Protein AF-A0A8J2J5J8-F1 (afdb_monomer_lite)

Organism: NCBI:txid39272

pLDDT: mean 93.98, std 4.79, range [60.38, 98.12]

Sequence (119 aa):
EALRDGFREENGWFDPFGKSPVPKDAVGHGTHTTGTIVGRTNGIGVAPEAQWIACRGCDDDGVCTLNALMRCGQWAFCPTDVNGNNPRCDLAPHVISNSWGAGAGMDYFDETLANWIAV

Secondary structure (DSSP, 8-state):
-TTGGGB-STT-EE-TTT--SS---SSSHHHHHHHHHH--GGG-SSSTTS-B-EE--S-TTS---HHHHHHHHHHHHSPPPTTS-S--GGG--S--------STT--TTHHHHHHHH--

InterPro domains:
  IPR000209 Peptidase S8/S53 domain [PF00082] (17-102)
  IPR051048 Peptidase S8/S53 subtilisin kexin sedolisin [PTHR43399] (15-104)

Radius of gyration: 14.02 Å; chains: 1; bounding box: 32×31×36 Å

Structure (mmCIF, N/CA/C/O backbone):
data_AF-A0A8J2J5J8-F1
#
_entry.id   AF-A0A8J2J5J8-F1
#
loop_
_atom_site.group_PDB
_atom_site.id
_atom_site.type_symbol
_atom_site.label_atom_id
_atom_site.label_alt_id
_atom_site.label_comp_id
_atom_site.label_asym_id
_atom_site.label_entity_id
_atom_site.label_seq_id
_atom_site.pdbx_PDB_ins_code
_atom_site.Cartn_x
_atom_site.Cartn_y
_atom_site.Cartn_z
_atom_site.occupancy
_atom_site.B_iso_or_equiv
_atom_site.auth_seq_id
_atom_site.auth_comp_id
_atom_site.auth_asym_id
_atom_site.auth_atom_id
_atom_site.pdbx_PDB_model_num
ATOM 1 N N . GLU A 1 1 ? -10.987 8.850 14.431 1.00 78.94 1 GLU A N 1
ATOM 2 C CA . GLU A 1 1 ? -10.185 9.113 13.215 1.00 78.94 1 GLU A CA 1
ATOM 3 C C . GLU A 1 1 ? -10.695 8.186 12.117 1.00 78.94 1 GLU A C 1
ATOM 5 O O . GLU A 1 1 ? -11.015 7.051 12.441 1.00 78.94 1 GLU A O 1
ATOM 10 N N . ALA A 1 2 ? -10.832 8.644 10.868 1.00 91.62 2 ALA A N 1
ATOM 11 C CA . ALA A 1 2 ? -11.592 7.923 9.837 1.00 91.62 2 ALA A CA 1
ATOM 12 C C . ALA A 1 2 ? -10.979 6.596 9.364 1.00 91.62 2 ALA A C 1
ATOM 14 O O . ALA A 1 2 ? -11.713 5.765 8.839 1.00 91.62 2 ALA A O 1
ATOM 15 N N . LEU A 1 3 ? -9.674 6.392 9.547 1.00 95.31 3 LEU A N 1
ATOM 16 C CA . LEU A 1 3 ? -8.965 5.216 9.032 1.00 95.31 3 LEU A CA 1
ATOM 17 C C . LEU A 1 3 ? -8.543 4.217 10.113 1.00 95.31 3 LEU A C 1
ATOM 19 O O . LEU A 1 3 ? -8.362 3.041 9.810 1.00 95.31 3 LEU A O 1
ATOM 23 N N . ARG A 1 4 ? -8.420 4.661 11.367 1.00 93.00 4 ARG A N 1
ATOM 24 C CA . ARG A 1 4 ? -7.811 3.882 12.453 1.00 93.00 4 ARG A CA 1
ATOM 25 C C . ARG A 1 4 ? -8.449 2.504 12.651 1.00 93.00 4 ARG A C 1
ATOM 27 O O . ARG A 1 4 ? -7.735 1.514 12.698 1.00 93.00 4 ARG A O 1
ATOM 34 N N . ASP A 1 5 ? -9.777 2.436 12.704 1.00 92.00 5 ASP A N 1
ATOM 35 C CA . ASP A 1 5 ? -10.494 1.199 13.058 1.00 92.00 5 ASP A CA 1
ATOM 36 C C . ASP A 1 5 ? -10.523 0.157 11.923 1.00 92.00 5 ASP A C 1
ATOM 38 O O . ASP A 1 5 ? -10.918 -0.984 12.140 1.00 92.00 5 ASP A O 1
ATOM 42 N N . GLY A 1 6 ? -10.143 0.545 10.701 1.00 94.19 6 GLY A N 1
ATOM 43 C CA . GLY A 1 6 ? -10.075 -0.355 9.545 1.00 94.19 6 GLY A CA 1
ATOM 44 C C . GLY A 1 6 ? -8.678 -0.909 9.267 1.00 94.19 6 GLY A C 1
ATOM 45 O O . GLY A 1 6 ? -8.527 -1.718 8.355 1.00 94.19 6 GLY A O 1
ATOM 46 N N . PHE A 1 7 ? -7.658 -0.457 9.998 1.00 96.88 7 PHE A N 1
ATOM 47 C CA . PHE A 1 7 ? -6.270 -0.827 9.743 1.00 96.88 7 PHE A CA 1
ATOM 48 C C . PHE A 1 7 ? -5.967 -2.248 10.235 1.00 96.88 7 PHE A C 1
ATOM 50 O O . PHE A 1 7 ? -6.360 -2.630 11.338 1.00 96.88 7 PHE A O 1
ATOM 57 N N . ARG A 1 8 ? -5.235 -3.038 9.442 1.00 96.50 8 ARG A N 1
ATOM 58 C CA . ARG A 1 8 ? -4.669 -4.315 9.905 1.00 96.50 8 ARG A CA 1
ATOM 59 C C . ARG A 1 8 ? -3.335 -4.082 10.604 1.00 96.50 8 ARG A C 1
ATOM 61 O O . ARG A 1 8 ? -2.391 -3.627 9.976 1.00 96.50 8 ARG A O 1
ATOM 68 N N . GLU A 1 9 ? -3.227 -4.462 11.872 1.00 93.56 9 GLU A N 1
ATOM 69 C CA . GLU A 1 9 ? -1.968 -4.316 12.614 1.00 93.56 9 GLU A CA 1
ATOM 70 C C . GLU A 1 9 ? -0.892 -5.308 12.139 1.00 93.56 9 GLU A C 1
ATOM 72 O O . GLU A 1 9 ? 0.242 -4.920 11.861 1.00 93.56 9 GLU A O 1
ATOM 77 N N . GLU A 1 10 ? -1.247 -6.588 11.995 1.00 94.06 10 GLU A N 1
ATOM 78 C CA . GLU A 1 10 ? -0.317 -7.633 11.557 1.00 94.06 10 GLU A CA 1
ATOM 79 C C . GLU A 1 10 ? -0.066 -7.551 10.044 1.00 94.06 10 GLU A C 1
ATOM 81 O O . GLU A 1 10 ? -0.998 -7.603 9.234 1.00 94.06 10 GLU A O 1
ATOM 86 N N . ASN A 1 11 ? 1.206 -7.420 9.652 1.00 96.56 11 ASN A N 1
ATOM 87 C CA . ASN A 1 11 ? 1.643 -7.366 8.252 1.00 96.56 11 ASN A CA 1
ATOM 88 C C . ASN A 1 11 ? 0.802 -6.383 7.406 1.00 96.56 11 ASN A C 1
ATOM 90 O O . ASN A 1 11 ? 0.443 -6.668 6.260 1.00 96.56 11 ASN A O 1
ATOM 94 N N . GLY A 1 12 ? 0.399 -5.254 8.000 1.00 97.38 12 GLY A N 1
ATOM 95 C CA . GLY A 1 12 ? -0.459 -4.259 7.351 1.00 97.38 12 GLY A CA 1
ATOM 96 C C . GLY A 1 12 ? 0.234 -2.955 6.980 1.00 97.38 12 GLY A C 1
ATOM 97 O O . GLY A 1 12 ? -0.376 -2.101 6.339 1.00 97.38 12 GLY A O 1
ATOM 98 N N . TRP A 1 13 ? 1.507 -2.803 7.338 1.00 97.75 13 TRP A N 1
ATOM 99 C CA . TRP A 1 13 ? 2.294 -1.622 7.016 1.00 97.75 13 TRP A CA 1
ATOM 100 C C . TRP A 1 13 ? 3.696 -1.976 6.532 1.00 97.75 13 TRP A C 1
ATOM 102 O O . TRP A 1 13 ? 4.379 -2.805 7.135 1.00 97.75 13 TRP A O 1
ATOM 112 N N . PHE A 1 14 ? 4.140 -1.289 5.481 1.00 97.94 14 PHE A N 1
ATOM 113 C CA . PHE A 1 14 ? 5.511 -1.364 4.997 1.00 97.94 14 PHE A CA 1
ATOM 114 C C . PHE A 1 14 ? 6.030 0.008 4.572 1.00 97.94 14 PHE A C 1
ATOM 116 O O . PHE A 1 14 ? 5.387 0.736 3.820 1.00 97.94 14 PHE A O 1
ATOM 123 N N . ASP A 1 15 ? 7.223 0.353 5.050 1.00 97.44 15 ASP A N 1
ATOM 124 C CA . ASP A 1 15 ? 7.913 1.597 4.716 1.00 97.44 15 ASP A CA 1
ATOM 125 C C . ASP A 1 15 ? 9.310 1.279 4.154 1.00 97.44 15 ASP A C 1
ATOM 127 O O . ASP A 1 15 ? 10.230 0.974 4.923 1.00 97.44 15 ASP A O 1
ATOM 131 N N . PRO A 1 16 ? 9.498 1.347 2.822 1.00 95.94 16 PRO A N 1
ATOM 132 C CA . PRO A 1 16 ? 10.776 1.063 2.191 1.00 95.94 16 PRO A CA 1
ATOM 133 C C . PRO A 1 16 ? 11.837 2.149 2.433 1.00 95.94 16 PRO A C 1
ATOM 135 O O . PRO A 1 16 ? 13.009 1.868 2.171 1.00 95.94 16 PRO A O 1
ATOM 138 N N . PHE A 1 17 ? 11.467 3.339 2.923 1.00 94.62 17 PHE A N 1
ATOM 139 C CA . PHE A 1 17 ? 12.377 4.471 3.118 1.00 94.62 17 PHE A CA 1
ATOM 140 C C . PHE A 1 17 ? 13.038 4.448 4.495 1.00 94.62 17 PHE A C 1
ATOM 142 O O . PHE A 1 17 ? 14.263 4.467 4.600 1.00 94.62 17 PHE A O 1
ATOM 149 N N . GLY A 1 18 ? 12.221 4.419 5.549 1.00 88.88 18 GLY A N 1
ATOM 150 C CA . GLY A 1 18 ? 12.681 4.594 6.930 1.00 88.88 18 GLY A CA 1
ATOM 151 C C . GLY A 1 18 ? 12.268 3.481 7.883 1.00 88.88 18 GLY A C 1
ATOM 152 O O . GLY A 1 18 ? 12.631 3.547 9.055 1.00 88.88 18 GLY A O 1
ATOM 153 N N . LYS A 1 19 ? 11.516 2.477 7.406 1.00 90.06 19 LYS A N 1
ATOM 154 C CA . LYS A 1 19 ? 10.910 1.426 8.240 1.00 90.06 19 LYS A CA 1
ATOM 155 C C . LYS A 1 19 ? 10.161 1.998 9.450 1.00 90.06 19 LYS A C 1
ATOM 157 O O . LYS A 1 19 ? 10.304 1.499 10.566 1.00 90.06 19 LYS A O 1
ATOM 162 N N . SER A 1 20 ? 9.384 3.067 9.241 1.00 95.25 20 SER A N 1
ATOM 163 C CA . SER A 1 20 ? 8.511 3.601 10.288 1.00 95.25 20 SER A CA 1
ATOM 164 C C . SER A 1 20 ? 7.675 2.464 10.894 1.00 95.25 20 SER A C 1
ATOM 166 O O . SER A 1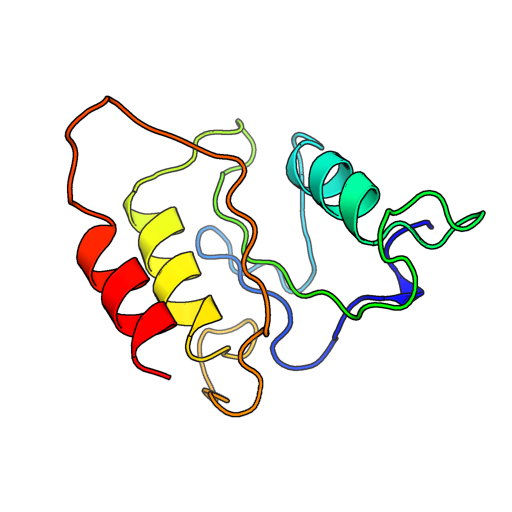 20 ? 7.074 1.705 10.130 1.00 95.25 20 SER A O 1
ATOM 168 N N . PRO A 1 21 ? 7.600 2.337 12.233 1.00 93.00 21 PRO A N 1
ATOM 169 C CA . PRO A 1 21 ? 6.873 1.241 12.877 1.00 93.00 21 PRO A CA 1
ATOM 170 C C . PRO A 1 21 ? 5.352 1.362 12.721 1.00 93.00 21 PRO A C 1
ATOM 172 O O . PRO A 1 21 ? 4.630 0.406 12.979 1.00 93.00 21 PRO A O 1
ATOM 175 N N . VAL A 1 22 ? 4.867 2.536 12.314 1.00 93.50 22 VAL A N 1
ATOM 176 C CA . VAL A 1 22 ? 3.450 2.837 12.098 1.00 93.50 22 VAL A CA 1
ATOM 177 C C . VAL A 1 22 ? 3.253 3.581 10.776 1.00 93.50 22 VAL A C 1
ATOM 179 O O . VAL A 1 22 ? 4.203 4.225 10.303 1.00 93.50 22 VAL A O 1
ATOM 182 N N . PRO A 1 23 ? 2.033 3.544 10.201 1.00 95.12 23 PRO A N 1
ATOM 183 C CA . PRO A 1 23 ? 1.683 4.351 9.044 1.00 95.12 23 PRO A CA 1
ATOM 184 C C . PRO A 1 23 ? 2.082 5.819 9.203 1.00 95.12 23 PRO A C 1
ATOM 186 O O . PRO A 1 23 ? 1.760 6.466 10.199 1.00 95.12 23 PRO A O 1
ATOM 189 N N . LYS A 1 24 ? 2.801 6.333 8.203 1.00 94.94 24 LYS A N 1
ATOM 190 C CA . LYS A 1 24 ? 3.234 7.730 8.105 1.00 94.94 24 LYS A CA 1
ATOM 191 C C . LYS A 1 24 ? 2.906 8.255 6.714 1.00 94.94 24 LYS A C 1
ATOM 193 O O . LYS A 1 24 ? 3.283 7.644 5.717 1.00 94.94 24 LYS A O 1
ATOM 198 N N . ASP A 1 25 ? 2.270 9.417 6.669 1.00 96.19 25 ASP A N 1
ATOM 199 C CA . ASP A 1 25 ? 1.972 10.158 5.448 1.00 96.19 25 ASP A CA 1
ATOM 200 C C . ASP A 1 25 ? 2.203 11.651 5.712 1.00 96.19 25 ASP A C 1
ATOM 202 O O . ASP A 1 25 ? 1.430 12.286 6.424 1.00 96.19 25 ASP A O 1
ATOM 206 N N . ALA A 1 26 ? 3.309 12.197 5.200 1.00 95.75 26 ALA A N 1
ATOM 207 C CA . ALA A 1 26 ? 3.671 13.601 5.418 1.00 95.75 26 ALA A CA 1
ATOM 208 C C . ALA A 1 26 ? 2.968 14.564 4.447 1.00 95.75 26 ALA A C 1
ATOM 210 O O . ALA A 1 26 ? 2.863 15.754 4.735 1.00 95.75 26 ALA A O 1
ATOM 211 N N . VAL A 1 27 ? 2.478 14.049 3.314 1.00 96.56 27 VAL A N 1
ATOM 212 C CA . VAL A 1 27 ? 1.870 14.846 2.236 1.00 96.56 27 VAL A CA 1
ATOM 213 C C . VAL A 1 27 ? 0.342 14.830 2.329 1.00 96.56 27 VAL A C 1
ATOM 215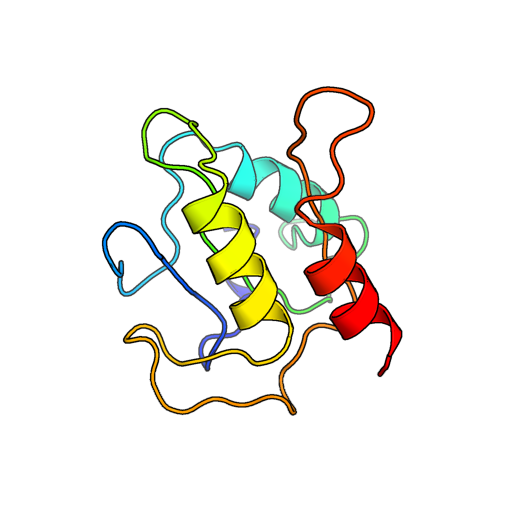 O O . VAL A 1 27 ? -0.320 15.789 1.941 1.00 96.56 27 VAL A O 1
ATOM 218 N N . GLY A 1 28 ? -0.238 13.745 2.845 1.00 97.38 28 GLY A N 1
ATOM 219 C CA . GLY A 1 28 ? -1.682 13.563 3.015 1.00 97.38 28 GLY A CA 1
ATOM 220 C C . GLY A 1 28 ? -2.375 12.885 1.829 1.00 97.38 28 GLY A C 1
ATOM 221 O O . GLY A 1 28 ? -3.545 12.512 1.934 1.00 97.38 28 GLY A O 1
ATOM 222 N N . HIS A 1 29 ? -1.683 12.692 0.701 1.00 97.44 29 HIS A N 1
ATOM 223 C CA . HIS A 1 29 ? -2.258 12.073 -0.498 1.00 97.44 29 HIS A CA 1
ATOM 224 C C . HIS A 1 29 ? -2.687 10.613 -0.256 1.00 97.44 29 HIS A C 1
ATOM 226 O O . HIS A 1 29 ? -3.769 10.195 -0.684 1.00 97.44 29 HIS A O 1
ATOM 232 N N . GLY A 1 30 ? -1.872 9.832 0.463 1.00 97.38 30 GLY A N 1
ATOM 233 C CA . GLY A 1 30 ? -2.192 8.441 0.802 1.00 97.38 30 GLY A CA 1
ATOM 234 C C . GLY A 1 30 ? -3.393 8.348 1.743 1.00 97.38 30 GLY A C 1
ATOM 235 O O . GLY A 1 30 ? -4.303 7.548 1.531 1.00 97.38 30 GLY A O 1
ATOM 236 N N . THR A 1 31 ? -3.445 9.232 2.735 1.00 97.19 31 THR A N 1
ATOM 237 C CA . THR A 1 31 ? -4.556 9.364 3.684 1.00 97.19 31 THR A CA 1
ATOM 238 C C . THR A 1 31 ? -5.849 9.748 2.966 1.00 97.19 31 THR A C 1
ATOM 240 O O . THR A 1 31 ? -6.892 9.144 3.211 1.00 97.19 31 THR A O 1
ATOM 243 N N . HIS A 1 32 ? -5.792 10.706 2.037 1.00 97.12 32 HIS A N 1
ATOM 244 C CA . HIS A 1 32 ? -6.945 11.148 1.249 1.00 97.12 32 HIS A CA 1
ATOM 245 C C . HIS A 1 32 ? -7.506 10.033 0.351 1.00 97.12 32 HIS A C 1
ATOM 247 O O . HIS A 1 32 ? -8.711 9.764 0.349 1.00 97.12 32 HIS A O 1
ATOM 253 N N . THR A 1 33 ? -6.635 9.354 -0.399 1.00 97.69 33 THR A N 1
ATOM 254 C CA . THR A 1 33 ? -7.038 8.259 -1.297 1.00 97.69 33 THR A CA 1
ATOM 255 C C . THR A 1 33 ? -7.571 7.060 -0.515 1.00 97.69 33 THR A C 1
ATOM 257 O O . THR A 1 33 ? -8.653 6.565 -0.824 1.00 97.69 33 THR A O 1
ATOM 260 N N . THR A 1 34 ? -6.903 6.663 0.570 1.00 97.62 34 THR A N 1
ATOM 261 C CA . THR A 1 34 ? -7.386 5.594 1.460 1.00 97.62 34 THR A CA 1
ATOM 262 C C . THR A 1 34 ? -8.722 5.973 2.105 1.00 97.62 34 THR A C 1
ATOM 264 O O . THR A 1 34 ? -9.643 5.162 2.128 1.00 97.62 34 THR A O 1
ATOM 267 N N . GLY A 1 35 ? -8.883 7.220 2.559 1.00 97.50 35 GLY A N 1
ATOM 268 C CA . GLY A 1 35 ? -10.137 7.733 3.124 1.00 97.50 35 GLY A CA 1
ATOM 269 C C . GLY A 1 35 ? -11.310 7.697 2.145 1.00 97.50 35 GLY A C 1
ATOM 270 O O . GLY A 1 35 ? -12.422 7.356 2.543 1.00 97.50 35 GLY A O 1
ATOM 271 N N . THR A 1 36 ? -11.055 7.964 0.862 1.00 97.75 36 THR A N 1
ATOM 272 C CA . THR A 1 36 ? -12.064 7.844 -0.205 1.00 97.75 36 THR A CA 1
ATOM 273 C C . THR A 1 36 ? -12.559 6.400 -0.353 1.00 97.75 36 THR A C 1
ATOM 275 O O . THR A 1 36 ? -13.745 6.168 -0.583 1.00 97.75 36 THR A O 1
ATOM 278 N N . ILE A 1 37 ? -11.673 5.414 -0.186 1.00 98.06 37 ILE A N 1
ATOM 279 C CA . ILE A 1 37 ? -12.020 3.994 -0.332 1.00 98.06 37 ILE A CA 1
ATOM 280 C C . ILE A 1 37 ? -12.675 3.461 0.948 1.00 98.06 37 ILE A C 1
ATOM 282 O O . ILE A 1 37 ? -13.769 2.914 0.879 1.00 98.06 37 ILE A O 1
ATOM 286 N N . VAL A 1 38 ? -12.038 3.624 2.112 1.00 97.88 38 VAL A N 1
ATOM 287 C CA . VAL A 1 38 ? -12.390 2.903 3.355 1.00 97.88 38 VAL A CA 1
ATOM 288 C C . VAL A 1 38 ? -12.645 3.811 4.565 1.00 97.88 38 VAL A C 1
ATOM 290 O O . VAL A 1 38 ? -12.637 3.349 5.705 1.00 97.88 38 VAL A O 1
ATOM 293 N N . GLY A 1 39 ? -12.862 5.113 4.369 1.00 97.62 39 GLY A N 1
ATOM 294 C CA . GLY A 1 39 ? -13.130 6.043 5.469 1.00 97.62 39 GLY A CA 1
ATOM 295 C C . GLY A 1 39 ? -14.376 5.663 6.285 1.00 97.62 39 GLY A C 1
ATOM 296 O O . GLY A 1 39 ? -15.499 5.717 5.788 1.00 97.62 39 GLY A O 1
ATOM 297 N N . ARG A 1 40 ? -14.189 5.318 7.565 1.00 95.44 40 ARG A N 1
ATOM 298 C CA . ARG A 1 40 ? -15.250 4.812 8.459 1.00 95.44 40 ARG A CA 1
ATOM 299 C C . ARG A 1 40 ? -16.047 5.884 9.177 1.00 95.44 40 ARG A C 1
ATOM 301 O O . ARG A 1 40 ? -17.229 5.686 9.445 1.00 95.44 40 ARG A O 1
ATOM 308 N N . THR A 1 41 ? -15.423 7.007 9.532 1.00 92.81 41 THR A N 1
ATOM 309 C CA . THR A 1 41 ? -16.136 8.089 10.229 1.00 92.81 41 THR A CA 1
ATOM 310 C C . THR A 1 41 ? -17.293 8.559 9.355 1.00 92.81 41 THR A C 1
ATOM 312 O O . THR A 1 41 ? -17.068 8.985 8.230 1.00 92.81 41 THR A O 1
ATOM 315 N N . ASN A 1 42 ? -18.520 8.453 9.867 1.00 89.50 42 ASN A N 1
ATOM 316 C CA . ASN A 1 42 ? -19.763 8.734 9.139 1.00 89.50 42 ASN A CA 1
ATOM 317 C C . ASN A 1 42 ? -19.968 7.907 7.851 1.00 89.50 42 ASN A C 1
ATOM 319 O O . ASN A 1 42 ? -20.771 8.304 7.013 1.00 89.50 42 ASN A O 1
ATOM 323 N N . GLY A 1 43 ? -19.255 6.787 7.674 1.00 86.62 43 GLY A N 1
ATOM 324 C CA . GLY A 1 43 ? -19.361 5.946 6.477 1.00 86.62 43 GLY A CA 1
ATOM 325 C C . GLY A 1 43 ? -18.992 6.666 5.174 1.00 86.62 43 GLY A C 1
ATOM 326 O O . GLY A 1 43 ? -19.611 6.410 4.151 1.00 86.62 43 GLY A O 1
ATOM 327 N N . ILE A 1 44 ? -18.035 7.602 5.217 1.00 92.69 44 ILE A N 1
ATOM 328 C CA . ILE A 1 44 ? -17.667 8.449 4.067 1.00 92.69 44 ILE A CA 1
ATOM 329 C C . ILE A 1 44 ? -16.993 7.691 2.915 1.00 92.69 44 ILE A C 1
ATOM 331 O O . ILE A 1 44 ? -17.023 8.166 1.783 1.00 92.69 44 ILE A O 1
ATOM 335 N N . GLY A 1 45 ? -16.342 6.563 3.203 1.00 96.56 45 GLY A N 1
ATOM 336 C CA . GLY A 1 45 ? -15.676 5.747 2.198 1.00 96.56 45 GLY A CA 1
ATOM 337 C C . GLY A 1 45 ? -16.675 4.986 1.335 1.00 96.56 45 GLY A C 1
ATOM 338 O O . GLY A 1 45 ? -17.788 4.694 1.763 1.00 96.56 45 GLY A O 1
ATOM 339 N N . VAL A 1 46 ? -16.257 4.604 0.131 1.00 98.00 46 VAL A N 1
ATOM 340 C CA . VAL A 1 46 ? -17.060 3.738 -0.752 1.00 98.00 46 VAL A CA 1
ATOM 341 C C . VAL A 1 46 ? -17.304 2.355 -0.125 1.00 98.00 46 VAL A C 1
ATOM 343 O O . VAL A 1 46 ? -18.386 1.791 -0.269 1.00 98.00 46 VAL A O 1
ATOM 346 N N . ALA A 1 47 ? -16.315 1.815 0.590 1.00 97.56 47 ALA A N 1
ATOM 347 C CA . ALA A 1 47 ? -16.344 0.522 1.270 1.00 97.56 47 ALA A CA 1
ATOM 348 C C . ALA A 1 47 ? -15.817 0.659 2.716 1.00 97.56 47 ALA A C 1
ATOM 350 O O . ALA A 1 47 ? -14.734 0.168 3.039 1.00 97.56 47 ALA A O 1
ATOM 351 N N . PRO A 1 48 ? -16.557 1.333 3.614 1.00 96.62 48 PRO A N 1
ATOM 352 C CA . PRO A 1 48 ? -16.056 1.713 4.936 1.00 96.62 48 PRO A CA 1
ATOM 353 C C . PRO A 1 48 ? -15.756 0.502 5.832 1.00 96.62 48 PRO A C 1
ATOM 355 O O . PRO A 1 48 ? -14.855 0.547 6.663 1.00 96.62 48 PRO A O 1
ATOM 358 N N . GLU A 1 49 ? -16.472 -0.607 5.657 1.00 95.69 49 GLU A N 1
ATOM 359 C CA . GLU A 1 49 ? -16.283 -1.821 6.460 1.00 95.69 49 GLU A CA 1
ATOM 360 C C . GLU A 1 49 ? -15.106 -2.690 6.003 1.00 95.69 49 GLU A C 1
ATOM 362 O O . GLU A 1 49 ? -14.708 -3.605 6.729 1.00 95.69 49 GLU A O 1
ATOM 367 N N . ALA A 1 50 ? -14.502 -2.394 4.849 1.00 97.06 50 ALA A N 1
ATOM 368 C CA . ALA A 1 50 ? -13.315 -3.105 4.406 1.00 97.06 50 ALA A CA 1
ATOM 369 C C . ALA A 1 50 ? -12.143 -2.865 5.374 1.00 97.06 50 ALA A C 1
ATOM 371 O O . ALA A 1 50 ? -12.011 -1.810 6.006 1.00 97.06 50 ALA A O 1
ATOM 372 N N . GLN A 1 51 ? -11.297 -3.882 5.501 1.00 97.44 51 GLN A N 1
ATOM 373 C CA . GLN A 1 51 ? -10.001 -3.762 6.155 1.00 97.44 51 GLN A CA 1
ATOM 374 C C . GLN A 1 51 ? -8.981 -3.215 5.152 1.00 97.44 51 GLN A C 1
ATOM 376 O O . GLN A 1 51 ? -9.067 -3.519 3.961 1.00 97.44 51 GLN A O 1
ATOM 381 N N . TRP A 1 52 ? -8.007 -2.437 5.621 1.00 97.44 52 TRP A N 1
ATOM 382 C CA . TRP A 1 52 ? -6.956 -1.885 4.772 1.00 97.44 52 TRP A CA 1
ATOM 383 C C . TRP A 1 52 ? -5.556 -2.116 5.335 1.00 97.44 52 TRP A C 1
ATOM 385 O O . TRP A 1 52 ? -5.341 -2.259 6.541 1.00 97.44 52 TRP A O 1
ATOM 395 N N . ILE A 1 53 ? -4.611 -2.137 4.400 1.00 98.12 53 ILE A N 1
ATOM 396 C CA . ILE A 1 53 ? -3.168 -2.178 4.609 1.00 98.12 53 ILE A CA 1
ATOM 397 C C . ILE A 1 53 ? -2.530 -1.138 3.694 1.00 98.12 53 ILE A C 1
ATOM 399 O O . ILE A 1 53 ? -3.143 -0.743 2.699 1.00 98.12 53 ILE A O 1
ATOM 403 N N . ALA A 1 54 ? -1.316 -0.691 3.996 1.00 97.69 54 ALA A N 1
ATOM 404 C CA . ALA A 1 54 ? -0.639 0.294 3.164 1.00 97.69 54 ALA A CA 1
ATOM 405 C C . ALA A 1 54 ? 0.865 0.053 3.079 1.00 97.69 54 ALA A C 1
ATOM 407 O O . ALA A 1 54 ? 1.516 -0.334 4.047 1.00 97.69 54 ALA A O 1
ATOM 408 N N . CYS A 1 55 ? 1.416 0.365 1.912 1.00 97.81 55 CYS A N 1
ATOM 409 C CA . CYS A 1 55 ? 2.842 0.550 1.738 1.00 97.81 55 CYS A CA 1
ATOM 410 C C . CYS A 1 55 ? 3.132 2.007 1.398 1.00 97.81 55 CYS A C 1
ATOM 412 O O . CYS A 1 55 ? 2.447 2.618 0.573 1.00 97.81 55 CYS A O 1
ATOM 414 N N . ARG A 1 56 ? 4.178 2.559 2.004 1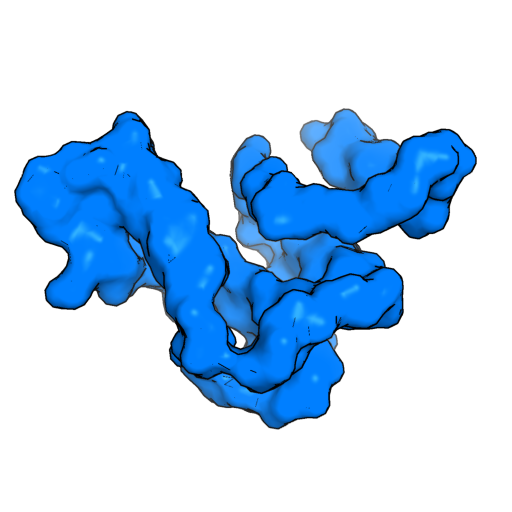.00 97.44 56 ARG A N 1
ATOM 415 C CA . ARG A 1 56 ? 4.652 3.900 1.701 1.00 97.44 56 ARG A CA 1
ATOM 416 C C . ARG A 1 56 ? 5.425 3.906 0.380 1.00 97.44 56 ARG A C 1
ATOM 418 O O . ARG A 1 56 ? 6.629 3.682 0.356 1.00 97.44 56 ARG A O 1
ATOM 425 N N . GLY A 1 57 ? 4.728 4.173 -0.722 1.00 96.31 57 GLY A N 1
ATOM 426 C CA . GLY A 1 57 ? 5.330 4.241 -2.062 1.00 96.31 57 GLY A CA 1
ATOM 427 C C . GLY A 1 57 ? 6.034 5.563 -2.394 1.00 96.31 57 GLY A C 1
ATOM 428 O O . GLY A 1 57 ? 6.809 5.608 -3.347 1.00 96.31 57 GLY A O 1
ATOM 429 N N . CYS A 1 58 ? 5.782 6.622 -1.618 1.00 96.81 58 CYS A N 1
ATOM 430 C CA . CYS A 1 58 ? 6.311 7.968 -1.848 1.00 96.81 58 CYS A CA 1
ATOM 431 C C . CYS A 1 58 ? 6.933 8.540 -0.562 1.00 96.81 58 CYS A C 1
ATOM 433 O O . CYS A 1 58 ? 6.474 8.240 0.549 1.00 96.81 58 CYS A O 1
ATOM 435 N N . ASP A 1 59 ? 8.004 9.319 -0.703 1.00 96.00 59 ASP A N 1
ATOM 436 C CA . ASP A 1 59 ? 8.734 9.905 0.424 1.00 96.00 59 ASP A CA 1
ATOM 437 C C . ASP A 1 59 ? 8.010 11.122 1.040 1.00 96.00 59 ASP A C 1
ATOM 439 O O . ASP A 1 59 ? 6.834 11.366 0.774 1.00 96.00 59 ASP A O 1
ATOM 443 N N . ASP A 1 60 ? 8.669 11.828 1.968 1.00 96.44 60 ASP A N 1
ATOM 444 C CA . ASP A 1 60 ? 8.069 12.974 2.671 1.00 96.44 60 ASP A CA 1
ATOM 445 C C . ASP A 1 60 ? 7.834 14.181 1.737 1.00 96.44 60 ASP A C 1
ATOM 447 O O . ASP A 1 60 ? 7.003 15.028 2.059 1.00 96.44 60 ASP A O 1
ATOM 451 N N . ASP A 1 61 ? 8.493 14.220 0.572 1.00 95.88 61 ASP A N 1
ATOM 452 C CA . ASP A 1 61 ? 8.345 15.259 -0.456 1.00 95.88 61 ASP A CA 1
ATOM 453 C C . ASP A 1 61 ? 7.328 14.861 -1.548 1.00 95.88 61 ASP A C 1
ATOM 455 O O . ASP A 1 61 ? 7.089 15.606 -2.502 1.00 95.88 61 ASP A O 1
ATOM 459 N N . GLY A 1 62 ? 6.706 13.683 -1.420 1.00 94.81 62 GLY A N 1
ATOM 460 C CA . GLY A 1 62 ? 5.737 13.155 -2.382 1.00 94.81 62 GLY A CA 1
ATOM 461 C C . GLY A 1 62 ? 6.371 12.511 -3.614 1.00 94.81 62 GLY A C 1
ATOM 462 O O . GLY A 1 62 ? 5.667 12.233 -4.588 1.00 94.81 62 GLY A O 1
ATOM 463 N N . VAL A 1 63 ? 7.678 12.237 -3.592 1.00 95.62 63 VAL A N 1
ATOM 464 C CA . VAL A 1 63 ? 8.373 11.582 -4.701 1.00 95.62 63 VAL A CA 1
ATOM 465 C C . VAL A 1 63 ? 8.218 10.069 -4.586 1.00 95.62 63 VAL A C 1
ATOM 467 O O . VAL A 1 63 ? 8.636 9.439 -3.614 1.00 95.62 63 VAL A O 1
ATOM 470 N N . CYS A 1 64 ? 7.628 9.462 -5.614 1.00 95.81 64 CYS A N 1
ATOM 471 C CA . CYS A 1 64 ? 7.407 8.021 -5.689 1.00 95.81 64 CYS A CA 1
ATOM 472 C C . CYS A 1 64 ? 8.483 7.381 -6.573 1.00 95.81 64 CYS A C 1
ATOM 474 O O . CYS A 1 64 ? 8.378 7.358 -7.799 1.00 95.81 64 CYS A O 1
ATOM 476 N N . THR A 1 65 ? 9.562 6.889 -5.964 1.00 94.69 65 THR A N 1
ATOM 477 C CA . THR A 1 65 ? 10.638 6.245 -6.730 1.00 94.69 65 THR A CA 1
ATOM 478 C C . THR A 1 65 ? 10.203 4.871 -7.235 1.00 94.69 65 THR A C 1
ATOM 480 O O . THR A 1 65 ? 9.525 4.126 -6.527 1.00 94.69 65 THR A O 1
ATOM 483 N N . LEU A 1 66 ? 10.661 4.482 -8.429 1.00 92.62 66 LEU A N 1
ATOM 484 C CA . LEU A 1 66 ? 10.383 3.150 -8.972 1.00 92.62 66 LEU A CA 1
ATOM 485 C C . LEU A 1 66 ? 10.823 2.032 -8.011 1.00 92.62 66 LEU A C 1
ATOM 487 O O . LEU A 1 66 ? 10.116 1.045 -7.844 1.00 92.62 66 LEU A O 1
ATOM 491 N N . ASN A 1 67 ? 11.958 2.200 -7.323 1.00 94.00 67 ASN A N 1
ATOM 492 C CA . ASN A 1 67 ? 12.419 1.225 -6.336 1.00 94.00 67 ASN A CA 1
ATOM 493 C C . ASN A 1 67 ? 11.422 1.055 -5.175 1.00 94.00 67 ASN A C 1
ATOM 495 O O . ASN A 1 67 ? 11.097 -0.076 -4.819 1.00 94.00 67 ASN A O 1
ATOM 499 N N . ALA A 1 68 ? 10.907 2.155 -4.615 1.00 96.38 68 ALA A N 1
ATOM 500 C CA . ALA A 1 68 ? 9.906 2.097 -3.553 1.00 96.38 68 ALA A CA 1
ATOM 501 C C . ALA A 1 68 ? 8.606 1.446 -4.045 1.00 96.38 68 ALA A C 1
ATOM 503 O O . ALA A 1 68 ? 8.086 0.551 -3.380 1.00 96.38 68 ALA A O 1
ATOM 504 N N . LEU A 1 69 ? 8.135 1.824 -5.238 1.00 95.94 69 LEU A N 1
ATOM 505 C CA . LEU A 1 69 ? 6.929 1.258 -5.845 1.00 95.94 69 LEU A CA 1
ATOM 506 C C . LEU A 1 69 ? 7.054 -0.249 -6.104 1.00 95.94 69 LEU A C 1
ATOM 508 O O . LEU A 1 69 ? 6.140 -0.992 -5.761 1.00 95.94 69 LEU A O 1
ATOM 512 N N . MET A 1 70 ? 8.189 -0.728 -6.621 1.00 94.56 70 MET A N 1
ATOM 513 C CA . MET A 1 70 ? 8.417 -2.166 -6.829 1.00 94.56 70 MET A CA 1
ATOM 514 C C . MET A 1 70 ? 8.487 -2.941 -5.511 1.00 94.56 70 MET A C 1
ATOM 516 O O . MET A 1 70 ? 7.922 -4.029 -5.406 1.00 94.56 70 MET A O 1
ATOM 520 N N . ARG A 1 71 ? 9.118 -2.377 -4.474 1.00 95.88 71 ARG A N 1
ATOM 521 C CA . ARG A 1 71 ? 9.156 -3.001 -3.141 1.00 95.88 71 ARG A CA 1
ATOM 522 C C . ARG A 1 71 ? 7.767 -3.050 -2.500 1.00 95.88 71 ARG A C 1
ATOM 524 O O . ARG A 1 71 ? 7.417 -4.071 -1.915 1.00 95.88 71 ARG A O 1
ATOM 531 N N . CYS A 1 72 ? 6.960 -1.999 -2.653 1.00 97.06 72 CYS A N 1
ATOM 532 C CA . CYS A 1 72 ? 5.544 -2.028 -2.283 1.00 97.06 72 CYS A CA 1
ATOM 533 C C . CYS A 1 72 ? 4.768 -3.075 -3.087 1.00 97.06 72 CYS A C 1
ATOM 535 O O . CYS A 1 72 ? 3.933 -3.780 -2.527 1.00 97.06 72 CYS A O 1
ATOM 537 N N . GLY A 1 73 ? 5.076 -3.191 -4.378 1.00 95.44 73 GLY A N 1
ATOM 538 C CA . GLY A 1 73 ? 4.497 -4.159 -5.297 1.00 95.44 73 GLY A CA 1
ATOM 539 C C . GLY A 1 73 ? 4.645 -5.601 -4.815 1.00 95.44 73 GLY A C 1
ATOM 540 O O . GLY A 1 73 ? 3.670 -6.337 -4.650 1.00 95.44 73 GLY A O 1
ATOM 541 N N . GLN A 1 74 ? 5.891 -5.965 -4.517 1.00 94.50 74 GLN A N 1
ATOM 542 C CA . GLN A 1 74 ? 6.273 -7.265 -3.966 1.00 94.50 74 GLN A CA 1
ATOM 543 C C . GLN A 1 74 ? 5.662 -7.502 -2.581 1.00 94.50 74 GLN A C 1
ATOM 545 O O . GLN A 1 74 ? 5.123 -8.576 -2.319 1.00 94.50 74 GLN A O 1
ATOM 550 N N . TRP A 1 75 ? 5.704 -6.495 -1.704 1.00 96.88 75 TRP A N 1
ATOM 551 C CA . TRP A 1 75 ? 5.113 -6.596 -0.371 1.00 96.88 75 TRP A CA 1
ATOM 552 C C . TRP A 1 75 ? 3.598 -6.813 -0.425 1.00 96.88 75 TRP A C 1
ATOM 554 O O . TRP A 1 75 ? 3.080 -7.604 0.351 1.00 96.88 75 TRP A O 1
ATOM 564 N N . ALA A 1 76 ? 2.878 -6.182 -1.356 1.00 95.88 76 ALA A N 1
ATOM 565 C CA . ALA A 1 76 ? 1.439 -6.395 -1.489 1.00 95.88 76 ALA A CA 1
ATOM 566 C C . ALA A 1 76 ? 1.103 -7.849 -1.865 1.00 95.88 76 ALA A C 1
ATOM 568 O O . ALA A 1 76 ? 0.120 -8.385 -1.367 1.00 95.88 76 ALA A O 1
ATOM 569 N N . PHE A 1 77 ? 1.935 -8.506 -2.680 1.00 94.25 77 PHE A N 1
ATOM 570 C CA . PHE A 1 77 ? 1.755 -9.923 -3.017 1.00 94.25 77 PHE A CA 1
ATOM 571 C C . PHE A 1 77 ? 2.002 -10.848 -1.818 1.00 94.25 77 PHE A C 1
ATOM 573 O O . PHE A 1 77 ? 1.301 -11.839 -1.635 1.00 94.25 77 PHE A O 1
ATOM 580 N N . CYS A 1 78 ? 2.999 -10.533 -0.989 1.00 95.44 78 CYS A N 1
ATOM 581 C CA . CYS A 1 78 ? 3.297 -11.314 0.202 1.00 95.44 78 CYS A CA 1
ATOM 582 C C . CYS A 1 78 ? 3.708 -10.420 1.380 1.00 95.44 78 CYS A C 1
ATOM 584 O O . CYS A 1 78 ? 4.906 -10.200 1.600 1.00 95.44 78 CYS A O 1
ATOM 586 N N . PRO A 1 79 ? 2.729 -9.898 2.144 1.00 97.38 79 PRO A N 1
ATOM 587 C CA . PRO A 1 79 ? 3.005 -8.925 3.190 1.00 97.38 79 PRO A CA 1
ATOM 588 C C . PRO A 1 79 ? 3.967 -9.448 4.254 1.00 97.38 79 PRO A C 1
ATOM 590 O O . PRO A 1 79 ? 3.780 -10.524 4.820 1.00 97.38 79 PRO A O 1
ATOM 593 N N . THR A 1 80 ? 4.988 -8.658 4.562 1.00 97.38 80 THR A N 1
ATOM 594 C CA . THR A 1 80 ? 5.940 -8.879 5.659 1.00 97.38 80 THR A CA 1
ATOM 595 C C . THR A 1 80 ? 5.575 -8.033 6.874 1.00 97.38 80 THR A C 1
ATOM 597 O O . THR A 1 80 ? 4.775 -7.097 6.775 1.00 97.38 80 THR A O 1
ATOM 600 N N . ASP A 1 81 ? 6.225 -8.303 8.003 1.00 95.25 81 ASP A N 1
ATOM 601 C CA . ASP A 1 81 ? 6.264 -7.374 9.129 1.00 95.25 81 ASP A CA 1
ATOM 602 C C . ASP A 1 81 ? 7.012 -6.070 8.776 1.00 95.25 81 ASP A C 1
ATOM 604 O O . ASP A 1 81 ? 7.631 -5.938 7.711 1.00 95.25 81 ASP A O 1
ATOM 608 N N . V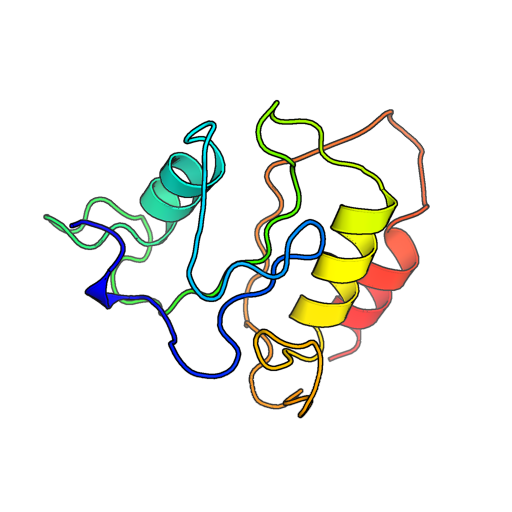AL A 1 82 ? 6.983 -5.104 9.701 1.00 94.12 82 VAL A N 1
ATOM 609 C CA . VAL A 1 82 ? 7.589 -3.768 9.532 1.00 94.12 82 VAL A CA 1
ATOM 610 C C . VAL A 1 82 ? 9.106 -3.797 9.300 1.00 94.12 82 VAL A C 1
ATOM 612 O O . VAL A 1 82 ? 9.675 -2.836 8.781 1.00 94.12 82 VAL A O 1
ATOM 615 N N . ASN A 1 83 ? 9.781 -4.894 9.654 1.00 92.50 83 ASN A N 1
ATOM 616 C CA . ASN A 1 83 ? 11.218 -5.054 9.448 1.00 92.50 83 ASN A CA 1
ATOM 617 C C . ASN A 1 83 ? 11.556 -5.641 8.071 1.00 92.50 83 ASN A C 1
ATOM 619 O O . ASN A 1 83 ? 12.727 -5.576 7.669 1.00 92.50 83 ASN A O 1
ATOM 623 N N . GLY A 1 84 ? 10.555 -6.146 7.345 1.00 92.56 84 GLY A N 1
ATOM 624 C CA . GLY A 1 84 ? 10.723 -6.880 6.093 1.00 92.56 84 GLY A CA 1
ATOM 625 C C . GLY A 1 84 ? 10.846 -8.394 6.283 1.00 92.56 84 GLY A C 1
ATOM 626 O O . GLY A 1 84 ? 11.299 -9.070 5.364 1.00 92.56 84 GLY A O 1
ATOM 627 N N . ASN A 1 85 ? 10.494 -8.925 7.460 1.00 93.94 85 ASN A N 1
ATOM 628 C CA . ASN A 1 85 ? 10.603 -10.347 7.791 1.00 93.94 85 ASN A CA 1
ATOM 629 C C . ASN A 1 85 ? 9.218 -11.009 7.885 1.00 93.94 85 ASN A C 1
ATOM 631 O O . ASN A 1 85 ? 8.189 -10.345 7.795 1.00 93.94 85 ASN A O 1
ATOM 635 N N . ASN A 1 86 ? 9.190 -12.328 8.096 1.00 96.00 86 ASN A N 1
ATOM 636 C CA . ASN A 1 86 ? 7.962 -13.095 8.341 1.00 96.00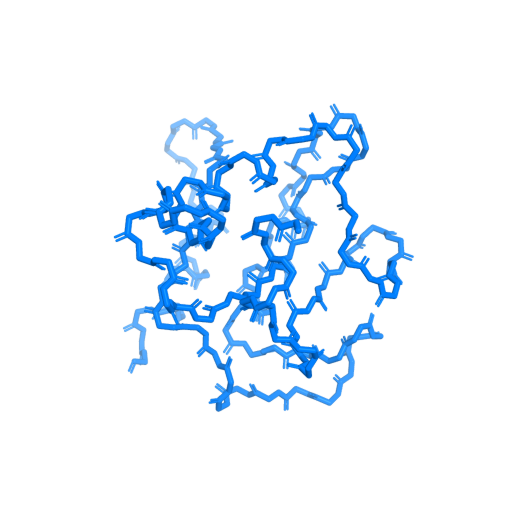 86 ASN A CA 1
ATOM 637 C C . ASN A 1 86 ? 6.894 -12.897 7.240 1.00 96.00 86 ASN A C 1
ATOM 639 O O . ASN A 1 86 ? 5.813 -12.370 7.515 1.00 96.00 86 ASN A O 1
ATOM 643 N N . PRO A 1 87 ? 7.200 -13.277 5.984 1.00 96.50 87 PRO A N 1
ATOM 644 C CA . PRO A 1 87 ? 6.271 -13.128 4.870 1.00 96.50 87 PRO A CA 1
ATOM 645 C C . PRO A 1 87 ? 5.003 -13.967 5.083 1.00 96.50 87 PRO A C 1
ATOM 647 O O . PRO A 1 87 ? 5.073 -15.143 5.446 1.00 96.50 87 PRO A O 1
ATOM 650 N N . ARG A 1 88 ? 3.844 -13.356 4.835 1.00 96.69 88 ARG A N 1
ATOM 651 C CA . ARG A 1 88 ? 2.511 -13.947 4.994 1.00 96.69 88 ARG A CA 1
ATOM 652 C C . ARG A 1 88 ? 1.693 -13.753 3.726 1.00 96.69 88 ARG A C 1
ATOM 654 O O . ARG A 1 88 ? 0.864 -12.851 3.638 1.00 96.69 88 ARG A O 1
ATOM 661 N N . CYS A 1 89 ? 1.943 -14.588 2.719 1.00 94.88 89 CYS A N 1
ATOM 662 C CA . CYS A 1 89 ? 1.276 -14.455 1.419 1.00 94.88 89 CYS A CA 1
ATOM 663 C C . CYS A 1 89 ? -0.225 -14.780 1.491 1.00 94.88 89 CYS A C 1
ATOM 665 O O . CYS A 1 89 ? -1.003 -14.304 0.675 1.00 94.88 89 CYS A O 1
ATOM 667 N N . ASP A 1 90 ? -0.648 -15.517 2.519 1.00 94.75 90 ASP A N 1
ATOM 668 C CA . ASP A 1 90 ? -2.055 -15.748 2.859 1.00 94.75 90 ASP A CA 1
ATOM 669 C C . ASP A 1 90 ? -2.794 -14.473 3.308 1.00 94.75 90 ASP A C 1
ATOM 671 O O . ASP A 1 90 ? -4.020 -14.461 3.379 1.00 94.75 90 ASP A O 1
ATOM 675 N N . LEU A 1 91 ? -2.059 -13.393 3.593 1.00 95.62 91 LEU A N 1
ATOM 676 C CA . LEU A 1 91 ? -2.594 -12.091 3.983 1.00 95.62 91 LEU A CA 1
ATOM 677 C C . LEU A 1 91 ? -2.561 -11.057 2.844 1.00 95.62 91 LEU A C 1
ATOM 679 O O . LEU A 1 91 ? -2.732 -9.859 3.114 1.00 95.62 91 LEU A O 1
ATOM 683 N N . ALA A 1 92 ? -2.335 -11.486 1.599 1.00 95.31 92 ALA A N 1
ATOM 684 C CA . ALA A 1 92 ? -2.405 -10.618 0.427 1.00 95.31 92 ALA A CA 1
ATOM 685 C C . ALA A 1 92 ? -3.778 -9.911 0.333 1.00 95.31 92 ALA A C 1
ATOM 687 O O . ALA A 1 92 ? -4.810 -10.500 0.672 1.00 95.31 92 ALA A O 1
ATOM 688 N N . PRO A 1 93 ? -3.826 -8.633 -0.080 1.00 95.38 93 PRO A N 1
ATOM 689 C CA . PRO A 1 93 ? -5.075 -7.906 -0.233 1.00 95.38 93 PRO A CA 1
ATOM 690 C C . PRO A 1 93 ? -5.829 -8.370 -1.486 1.00 95.38 93 PRO A C 1
ATOM 692 O O . PRO A 1 93 ? -5.235 -8.643 -2.523 1.00 95.38 93 PRO A O 1
ATOM 695 N N . HIS A 1 94 ? -7.160 -8.361 -1.419 1.00 94.94 94 HIS A N 1
ATOM 696 C CA . HIS A 1 94 ? -8.016 -8.699 -2.564 1.00 94.94 94 HIS A CA 1
ATOM 697 C C . HIS A 1 94 ? -8.045 -7.615 -3.652 1.00 94.94 94 HIS A C 1
ATOM 699 O O . HIS A 1 94 ? -8.387 -7.885 -4.798 1.00 94.94 94 HIS A O 1
ATOM 705 N N . VAL A 1 95 ? -7.754 -6.367 -3.280 1.00 95.44 95 VAL A N 1
ATOM 706 C CA . VAL A 1 95 ? -7.757 -5.210 -4.178 1.00 95.44 95 VAL A CA 1
ATOM 707 C C . VAL A 1 95 ? -6.539 -4.359 -3.856 1.00 95.44 95 VAL A C 1
ATOM 709 O O . VAL A 1 95 ? -6.301 -4.030 -2.694 1.00 95.44 95 VAL A O 1
ATOM 712 N N . ILE A 1 96 ? -5.795 -3.968 -4.890 1.00 95.94 96 ILE A N 1
ATOM 713 C CA . ILE A 1 96 ? -4.651 -3.063 -4.772 1.00 95.94 96 ILE A CA 1
ATOM 714 C C . ILE A 1 96 ? -4.971 -1.780 -5.535 1.00 95.94 96 ILE A C 1
ATOM 716 O O . ILE A 1 96 ? -5.240 -1.806 -6.734 1.00 95.94 96 ILE A O 1
ATOM 720 N N . SER A 1 97 ? -4.941 -0.648 -4.831 1.00 96.62 97 SER A N 1
ATOM 721 C CA . SER A 1 97 ? -5.188 0.675 -5.406 1.00 96.62 97 SER A CA 1
ATOM 722 C C . SER A 1 97 ? -3.873 1.429 -5.585 1.00 96.62 97 SER A C 1
ATOM 724 O O . SER A 1 97 ? -3.154 1.663 -4.615 1.00 96.62 97 SER A O 1
ATOM 726 N N . ASN A 1 98 ? -3.574 1.837 -6.818 1.00 94.94 98 ASN A N 1
ATOM 727 C CA . ASN A 1 98 ? -2.365 2.579 -7.174 1.00 94.94 98 ASN A CA 1
ATOM 728 C C . ASN A 1 98 ? -2.742 3.989 -7.640 1.00 94.94 98 ASN A C 1
ATOM 730 O O . ASN A 1 98 ? -3.180 4.181 -8.770 1.00 94.94 98 ASN A O 1
ATOM 734 N N . SER A 1 99 ? -2.573 4.987 -6.770 1.00 94.88 99 SER A N 1
ATOM 735 C CA . SER A 1 99 ? -2.798 6.404 -7.098 1.00 94.88 99 SER A CA 1
ATOM 736 C C . SER A 1 99 ? -1.478 7.117 -7.410 1.00 94.88 99 SER A C 1
ATOM 738 O O . SER A 1 99 ? -1.143 8.136 -6.816 1.00 94.88 99 SER A O 1
ATOM 740 N N . TRP A 1 100 ? -0.703 6.537 -8.320 1.00 93.62 100 TRP A N 1
ATOM 741 C CA . TRP A 1 100 ? 0.560 7.064 -8.837 1.00 93.62 100 TRP A CA 1
ATOM 742 C C . TRP A 1 100 ? 0.655 6.737 -10.331 1.00 93.62 100 TRP A C 1
ATOM 744 O O . TRP A 1 100 ? -0.140 5.962 -10.859 1.00 93.62 100 TRP A O 1
ATOM 754 N N . GLY A 1 101 ? 1.621 7.329 -11.027 1.00 90.75 101 GLY A N 1
ATOM 755 C CA . GLY A 1 101 ? 1.845 7.056 -12.443 1.00 90.75 101 GLY A CA 1
ATOM 756 C C . GLY A 1 101 ? 3.256 7.428 -12.878 1.00 90.75 101 GLY A C 1
ATOM 757 O O . GLY A 1 101 ? 4.008 8.041 -12.121 1.00 90.75 101 GLY A O 1
ATOM 758 N N . ALA A 1 102 ? 3.598 7.071 -14.112 1.00 86.69 102 ALA A N 1
ATOM 759 C CA . ALA A 1 102 ? 4.794 7.557 -14.791 1.00 86.69 102 ALA A CA 1
ATOM 760 C C . ALA A 1 102 ? 4.501 7.833 -16.271 1.00 86.69 102 ALA A C 1
ATOM 762 O O . ALA A 1 102 ? 3.343 7.902 -16.683 1.00 86.69 102 ALA A O 1
ATOM 763 N N . GLY A 1 103 ? 5.561 8.014 -17.063 1.00 88.06 103 GLY A N 1
ATOM 764 C CA . GLY A 1 103 ? 5.454 8.206 -18.505 1.00 88.06 103 GLY A CA 1
ATOM 765 C C . GLY A 1 103 ? 4.715 7.057 -19.197 1.00 88.06 103 GLY A C 1
ATOM 766 O O . GLY A 1 103 ? 4.821 5.898 -18.800 1.00 88.06 103 GLY A O 1
ATOM 767 N N . ALA A 1 104 ? 3.965 7.391 -20.245 1.00 86.69 104 ALA A N 1
ATOM 768 C CA . ALA A 1 104 ? 3.247 6.409 -21.046 1.00 86.69 104 ALA A CA 1
ATOM 769 C C . ALA A 1 104 ? 4.215 5.443 -21.756 1.00 86.69 104 ALA A C 1
ATOM 771 O O . ALA A 1 104 ? 5.256 5.867 -22.255 1.00 86.69 104 ALA A O 1
ATOM 772 N N . GLY A 1 105 ? 3.837 4.163 -21.840 1.00 86.00 105 GLY A N 1
ATOM 773 C CA . GLY A 1 105 ? 4.595 3.128 -22.557 1.00 86.00 105 GLY A CA 1
ATOM 774 C C . GLY A 1 105 ? 5.735 2.479 -21.767 1.00 86.00 105 GLY A C 1
ATOM 775 O O . GLY A 1 105 ? 6.527 1.753 -22.355 1.00 86.00 105 GLY A O 1
ATOM 776 N N . MET A 1 106 ? 5.829 2.740 -20.464 1.00 87.12 106 MET A N 1
ATOM 777 C CA . MET A 1 106 ? 6.785 2.069 -19.583 1.00 87.12 106 MET A CA 1
ATOM 778 C C . MET A 1 106 ? 6.209 0.736 -19.077 1.00 87.12 106 MET A C 1
ATOM 780 O O . MET A 1 106 ? 5.041 0.690 -18.702 1.00 87.12 106 MET A O 1
ATOM 784 N N . ASP A 1 107 ? 7.039 -0.305 -19.017 1.00 90.56 107 ASP A N 1
ATOM 785 C CA . ASP A 1 107 ? 6.670 -1.704 -18.721 1.00 90.56 107 ASP A CA 1
ATOM 786 C C . ASP A 1 107 ? 7.260 -2.234 -17.399 1.00 90.56 107 ASP A C 1
ATOM 788 O O . ASP A 1 107 ? 7.056 -3.382 -17.013 1.00 90.56 107 ASP A O 1
ATOM 792 N N . TYR A 1 108 ? 7.980 -1.396 -16.651 1.00 88.00 108 TYR A N 1
ATOM 793 C CA . TYR A 1 108 ? 8.720 -1.814 -15.454 1.00 88.00 108 TYR A CA 1
ATOM 794 C C . TYR A 1 108 ? 7.850 -2.441 -14.347 1.00 88.00 108 TYR A C 1
ATOM 796 O O . TYR A 1 108 ? 8.388 -3.066 -13.436 1.00 88.00 108 TYR A O 1
ATOM 804 N N . PHE A 1 109 ? 6.529 -2.227 -14.367 1.00 90.06 109 PHE A N 1
ATOM 805 C CA . PHE A 1 109 ? 5.594 -2.744 -13.363 1.00 90.06 109 PHE A CA 1
ATOM 806 C C . PHE A 1 109 ? 4.832 -3.981 -13.857 1.00 90.06 109 PHE A C 1
ATOM 808 O O . PHE A 1 109 ? 4.107 -4.596 -13.076 1.00 90.06 109 PHE A O 1
ATOM 815 N N . ASP A 1 110 ? 5.014 -4.373 -15.121 1.00 91.44 110 ASP A N 1
ATOM 816 C CA . ASP A 1 110 ? 4.261 -5.451 -15.764 1.00 91.44 110 ASP A CA 1
ATOM 817 C C . ASP A 1 110 ? 4.480 -6.793 -15.065 1.00 91.44 110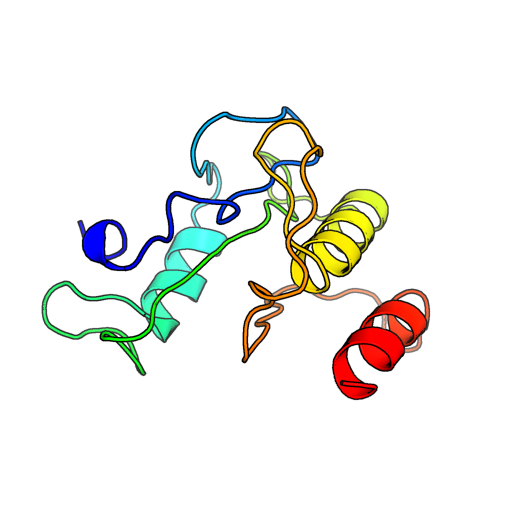 ASP A C 1
ATOM 819 O O . ASP A 1 110 ? 3.531 -7.547 -14.877 1.00 91.44 110 ASP A O 1
ATOM 823 N N . GLU A 1 111 ? 5.698 -7.073 -14.595 1.00 90.06 111 GLU A N 1
ATOM 824 C CA . GLU A 1 111 ? 5.982 -8.289 -13.825 1.00 90.06 111 GLU A CA 1
ATOM 825 C C . GLU A 1 111 ? 5.238 -8.298 -12.480 1.00 90.06 111 GLU A C 1
ATOM 827 O O . GLU A 1 111 ? 4.675 -9.317 -12.078 1.00 90.06 111 GLU A O 1
ATOM 832 N N . THR A 1 112 ? 5.174 -7.153 -11.794 1.00 91.50 112 THR A N 1
ATOM 833 C CA . THR A 1 112 ? 4.394 -7.020 -10.555 1.00 91.50 112 THR A CA 1
ATOM 834 C C . THR A 1 112 ? 2.910 -7.270 -10.824 1.00 91.50 112 THR A C 1
ATOM 836 O O . THR A 1 112 ? 2.277 -8.025 -10.088 1.00 91.50 112 THR A O 1
ATOM 839 N N . LEU A 1 113 ? 2.366 -6.695 -11.902 1.00 90.00 113 LEU A N 1
ATOM 840 C CA . LEU A 1 113 ? 0.975 -6.913 -12.311 1.00 90.00 113 LEU A CA 1
ATOM 841 C C . LEU A 1 113 ? 0.712 -8.376 -12.675 1.00 90.00 113 LEU A C 1
ATOM 843 O O . LEU A 1 113 ? -0.289 -8.941 -12.240 1.00 90.00 113 LEU A O 1
ATOM 847 N N . ALA A 1 114 ? 1.615 -9.000 -13.432 1.00 90.56 114 ALA A N 1
ATOM 848 C CA . ALA A 1 114 ? 1.509 -10.403 -13.806 1.00 90.56 114 ALA A CA 1
ATOM 849 C C . ALA A 1 114 ? 1.449 -11.305 -12.565 1.00 90.56 114 ALA A C 1
ATOM 851 O O . ALA A 1 114 ? 0.602 -12.194 -12.499 1.00 90.56 114 ALA A O 1
ATOM 852 N N . ASN A 1 115 ? 2.277 -11.030 -11.553 1.00 86.94 115 ASN A N 1
ATOM 853 C CA . ASN A 1 115 ? 2.264 -11.771 -10.291 1.00 86.94 115 ASN A CA 1
ATOM 854 C C . ASN A 1 115 ? 0.961 -11.578 -9.503 1.00 86.94 115 ASN A C 1
ATOM 856 O O . ASN A 1 115 ? 0.467 -12.528 -8.905 1.00 86.94 115 ASN A O 1
ATOM 860 N N . TRP A 1 116 ? 0.377 -10.378 -9.517 1.00 88.88 116 TRP A N 1
ATOM 861 C CA . TRP A 1 116 ? -0.904 -10.122 -8.850 1.00 88.88 116 TRP A CA 1
ATOM 862 C C . TRP A 1 116 ? -2.100 -10.788 -9.536 1.00 88.88 116 TRP A C 1
ATOM 864 O O . TRP A 1 116 ? -3.074 -11.099 -8.864 1.00 88.88 116 TRP A O 1
ATOM 874 N N . ILE A 1 117 ? -2.043 -10.988 -10.855 1.00 86.69 117 ILE A N 1
ATOM 875 C CA . ILE A 1 117 ? -3.130 -11.601 -11.640 1.00 86.69 117 ILE A CA 1
ATOM 876 C C . ILE A 1 117 ? -3.033 -13.137 -11.651 1.00 86.69 117 ILE A C 1
ATOM 878 O O . ILE A 1 117 ? -4.016 -13.818 -11.929 1.00 86.69 117 ILE A O 1
ATOM 882 N N . ALA A 1 118 ? -1.854 -13.700 -11.377 1.00 79.88 118 ALA A N 1
ATOM 883 C CA . ALA A 1 118 ? -1.611 -15.143 -11.428 1.00 79.88 118 ALA A CA 1
ATOM 884 C C . ALA A 1 118 ? -2.209 -15.944 -10.249 1.00 79.88 118 ALA A C 1
ATOM 886 O O . ALA A 1 118 ? -2.072 -17.170 -10.230 1.00 79.88 118 ALA A O 1
ATOM 887 N N . VAL A 1 119 ? -2.838 -15.271 -9.282 1.00 60.38 119 VAL A N 1
ATOM 888 C CA . VAL A 1 119 ? -3.455 -15.832 -8.065 1.00 60.38 119 VAL A CA 1
ATOM 889 C C . VAL A 1 119 ? -4.963 -15.625 -8.060 1.00 60.38 119 VAL A C 1
ATOM 891 O O . VAL A 1 119 ? -5.651 -16.530 -7.537 1.00 60.38 119 VAL A O 1
#

Foldseek 3Di:
DFQVVQEDQALQEEEPPPLPQDDDDLPCPVVVVVCCAQGQVVRNHPNVNHHHGDYDQADNVRHRDPVSVVVRLVCLCWRDHSVRDDTHNVPRDPDDDDPDDDDPPDCSCVVSVVSVVVD